Protein AF-A0A7Y4U2V7-F1 (afdb_monomer_lite)

Foldseek 3Di:
DDDDDPDDDDDDPPDDDDDDCVVVVPDDPDPVDDDDPVNVVVVVVVVVCVVQADDADPQLLVLCLQLLVVLVVVCVPQVVFWPFKKKFWPDRDDDDQVAATEIEIETEGAPVQCVDPVSVVVVVVSQVSSQVSQCVGRRYHYPYTYYDYPVPDDPVNVVRIGTDPSVVSNCVVPDPPDPPPDD

pLDDT: mean 76.96, std 18.17, range [33.41, 97.12]

Structure (mmCIF, N/CA/C/O back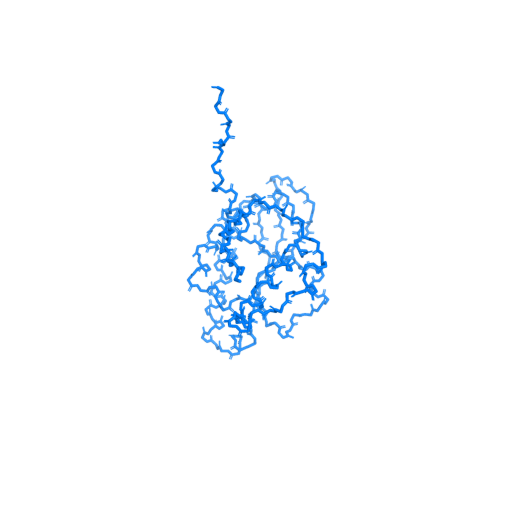bone):
data_AF-A0A7Y4U2V7-F1
#
_entry.id   AF-A0A7Y4U2V7-F1
#
loop_
_atom_site.group_PDB
_atom_site.id
_atom_site.type_symbol
_atom_site.label_atom_id
_atom_site.label_alt_id
_atom_site.label_comp_id
_atom_site.label_asym_id
_atom_site.label_entity_id
_atom_site.label_seq_id
_atom_site.pdbx_PDB_ins_code
_atom_site.Cartn_x
_atom_site.Cartn_y
_atom_site.Cartn_z
_atom_site.occupancy
_atom_site.B_iso_or_equiv
_atom_site.auth_seq_id
_atom_site.auth_comp_id
_atom_site.auth_asym_id
_atom_site.auth_atom_id
_atom_site.pdbx_PDB_model_num
ATOM 1 N N . SER A 1 1 ? 6.273 31.149 -53.923 1.00 35.03 1 SER A N 1
ATOM 2 C CA . SER A 1 1 ? 6.818 31.056 -52.561 1.00 35.03 1 SER A CA 1
ATOM 3 C C . SER A 1 1 ? 5.705 31.328 -51.582 1.00 35.03 1 SER A C 1
ATOM 5 O O . SER A 1 1 ? 5.090 32.378 -51.694 1.00 35.03 1 SER A O 1
ATOM 7 N N . VAL A 1 2 ? 5.389 30.370 -50.714 1.00 37.38 2 VAL A N 1
ATOM 8 C CA . VAL A 1 2 ? 4.455 30.558 -49.597 1.00 37.38 2 VAL A CA 1
ATOM 9 C C . VAL A 1 2 ? 5.296 30.351 -48.345 1.00 37.38 2 VAL A C 1
ATOM 11 O O . VAL A 1 2 ? 5.868 29.277 -48.168 1.00 37.38 2 VAL A O 1
ATOM 14 N N . GLU A 1 3 ? 5.481 31.420 -47.578 1.00 39.25 3 GLU A N 1
ATOM 15 C CA . GLU A 1 3 ? 6.263 31.436 -46.344 1.00 39.25 3 GLU A CA 1
ATOM 16 C C . GLU A 1 3 ? 5.576 30.552 -45.296 1.00 39.25 3 GLU A C 1
ATOM 18 O O . GLU A 1 3 ? 4.420 30.769 -44.937 1.00 39.25 3 GLU A O 1
ATOM 23 N N . GLY A 1 4 ? 6.277 29.511 -44.842 1.00 41.22 4 GLY A N 1
ATOM 24 C CA . GLY A 1 4 ? 5.865 28.721 -43.689 1.00 41.22 4 GLY A CA 1
ATOM 25 C C . GLY A 1 4 ? 6.209 29.497 -42.428 1.00 41.22 4 GLY A C 1
ATOM 26 O O . GLY A 1 4 ? 7.376 29.571 -42.054 1.00 41.22 4 GLY A O 1
ATOM 27 N N . HIS A 1 5 ? 5.213 30.115 -41.802 1.00 40.84 5 HIS A N 1
ATOM 28 C CA . HIS A 1 5 ? 5.390 30.709 -40.484 1.00 40.84 5 HIS A CA 1
ATOM 29 C C . HIS A 1 5 ? 5.367 29.596 -39.432 1.00 40.84 5 HIS A C 1
ATOM 31 O O . HIS A 1 5 ? 4.348 28.925 -39.260 1.00 40.84 5 HIS A O 1
ATOM 37 N N . ASP A 1 6 ? 6.483 29.413 -38.727 1.00 48.31 6 ASP A N 1
ATOM 38 C CA . ASP A 1 6 ? 6.543 28.581 -37.527 1.00 48.31 6 ASP A CA 1
ATOM 39 C C . ASP A 1 6 ? 5.663 29.217 -36.441 1.00 48.31 6 ASP A C 1
ATOM 41 O O . ASP A 1 6 ? 5.991 30.253 -35.859 1.00 48.31 6 ASP A O 1
ATOM 45 N N . LEU A 1 7 ? 4.503 28.611 -36.191 1.00 52.81 7 LEU A N 1
ATOM 46 C CA . LEU A 1 7 ? 3.635 28.972 -35.076 1.00 52.81 7 LEU A CA 1
ATOM 47 C C . LEU A 1 7 ? 4.174 28.308 -33.806 1.00 52.81 7 LEU A C 1
ATOM 49 O O . LEU A 1 7 ? 4.163 27.085 -33.672 1.00 52.81 7 LEU A O 1
ATOM 53 N N . LEU A 1 8 ? 4.648 29.127 -32.868 1.00 43.06 8 LEU A N 1
ATOM 54 C CA . LEU A 1 8 ? 4.958 28.693 -31.510 1.00 43.06 8 LEU A CA 1
ATOM 55 C C . LEU A 1 8 ? 3.641 28.410 -30.783 1.00 43.06 8 LEU A C 1
ATOM 57 O O . LEU A 1 8 ? 2.862 29.323 -30.519 1.00 43.06 8 LEU A O 1
ATOM 61 N N . TYR A 1 9 ? 3.397 27.145 -30.458 1.00 51.00 9 TYR A N 1
ATOM 62 C CA . TYR A 1 9 ? 2.269 26.750 -29.621 1.00 51.00 9 TYR A CA 1
ATOM 63 C C . TYR A 1 9 ? 2.738 26.648 -28.170 1.00 51.00 9 TYR A C 1
ATOM 65 O O . TYR A 1 9 ? 3.648 25.880 -27.859 1.00 51.00 9 TYR A O 1
ATOM 73 N N . SER A 1 10 ? 2.105 27.400 -27.272 1.00 46.25 10 SER A N 1
ATOM 74 C CA . SER A 1 10 ? 2.149 27.126 -25.838 1.00 46.25 10 SER A CA 1
ATOM 75 C C . SER A 1 10 ? 0.919 26.297 -25.476 1.00 46.25 10 SER A C 1
ATOM 77 O O . SER A 1 10 ? -0.203 26.636 -25.841 1.00 46.25 10 SER A O 1
ATOM 79 N N . VAL A 1 11 ? 1.124 25.177 -24.785 1.00 55.88 11 VAL A N 1
ATOM 80 C CA . VAL A 1 11 ? 0.026 24.365 -24.252 1.00 55.88 11 VAL A CA 1
ATOM 81 C C . VAL A 1 11 ? 0.093 24.452 -22.737 1.00 55.88 11 VAL A C 1
ATOM 83 O O . VAL A 1 11 ? 1.075 24.026 -22.129 1.00 55.88 11 VAL A O 1
ATOM 86 N N . SER A 1 12 ? -0.940 25.031 -22.129 1.00 51.06 12 SER A N 1
ATOM 87 C CA . SER A 1 12 ? -1.100 25.049 -20.678 1.00 51.06 12 SER A CA 1
ATOM 88 C C . SER A 1 12 ? -1.658 23.709 -20.200 1.00 51.06 12 SER A C 1
ATOM 90 O O . SER A 1 12 ? -2.633 23.201 -20.746 1.00 51.06 12 SER A O 1
ATOM 92 N N . ILE A 1 13 ? -1.081 23.154 -19.132 1.00 52.16 13 ILE A N 1
ATOM 93 C CA . ILE A 1 13 ? -1.558 21.931 -18.457 1.00 52.16 13 ILE A CA 1
ATOM 94 C C . ILE A 1 13 ? -3.022 22.043 -17.979 1.00 52.16 13 ILE A C 1
ATOM 96 O O . ILE A 1 13 ? -3.695 21.031 -17.779 1.00 52.16 13 ILE A O 1
ATOM 100 N N . ILE A 1 14 ? -3.529 23.264 -17.811 1.00 55.84 14 ILE A N 1
ATOM 101 C CA . ILE A 1 14 ? -4.874 23.545 -17.293 1.00 55.84 14 ILE A CA 1
ATOM 102 C C . ILE A 1 14 ? -5.902 23.686 -18.432 1.00 55.84 14 ILE A C 1
ATOM 104 O O . ILE A 1 14 ? -7.110 23.620 -18.201 1.00 55.84 14 ILE A O 1
ATOM 108 N N . GLU A 1 15 ? -5.448 23.841 -19.677 1.00 58.41 15 GLU A N 1
ATOM 109 C CA . GLU A 1 15 ? -6.319 24.088 -20.822 1.00 58.41 15 GLU A CA 1
ATOM 110 C C . GLU A 1 15 ? -6.709 22.789 -21.530 1.00 58.41 15 GLU A C 1
ATOM 112 O O . GLU A 1 15 ? -5.881 21.948 -21.881 1.00 58.41 15 GLU A O 1
ATOM 117 N N . LYS A 1 16 ? -8.012 22.625 -21.775 1.00 60.44 16 LYS A N 1
ATOM 118 C CA . LYS A 1 16 ? -8.544 21.548 -22.614 1.00 60.44 16 LYS A CA 1
ATOM 119 C C . LYS A 1 16 ? -8.939 22.128 -23.961 1.00 60.44 16 LYS A C 1
ATOM 121 O O . LYS A 1 16 ? -9.958 22.807 -24.063 1.00 60.44 16 LYS A O 1
ATOM 126 N N . VAL A 1 17 ? -8.175 21.812 -25.000 1.00 69.62 17 VAL A N 1
ATOM 127 C CA . VAL A 1 17 ? -8.505 22.198 -26.377 1.00 69.62 17 VAL A CA 1
ATOM 128 C C . VAL A 1 17 ? -9.209 21.037 -27.071 1.00 69.62 17 VAL A C 1
ATOM 130 O O . VAL A 1 17 ? -8.784 19.885 -26.979 1.00 69.62 17 VAL A O 1
ATOM 133 N N . ARG A 1 18 ? -10.311 21.328 -27.766 1.00 65.50 18 ARG A N 1
ATOM 134 C CA . ARG A 1 18 ? -10.965 20.364 -28.656 1.00 65.50 18 ARG A CA 1
ATOM 135 C C . ARG A 1 18 ? -10.384 20.531 -30.051 1.00 65.50 18 ARG A C 1
ATOM 137 O O . ARG A 1 18 ? -10.503 21.598 -30.639 1.00 65.50 18 ARG A O 1
ATOM 144 N N . LEU A 1 19 ? -9.777 19.471 -30.565 1.00 72.75 19 LEU A N 1
ATOM 145 C CA . LEU A 1 19 ? -9.271 19.417 -31.931 1.00 72.75 19 LEU A CA 1
ATOM 146 C C . LEU A 1 19 ? -10.224 18.575 -32.775 1.00 72.75 19 LEU A C 1
ATOM 148 O O . LEU A 1 19 ? -10.671 17.512 -32.338 1.00 72.75 19 LEU A O 1
ATOM 152 N N . ASP A 1 20 ? -10.540 19.046 -33.980 1.00 76.75 20 ASP A N 1
ATO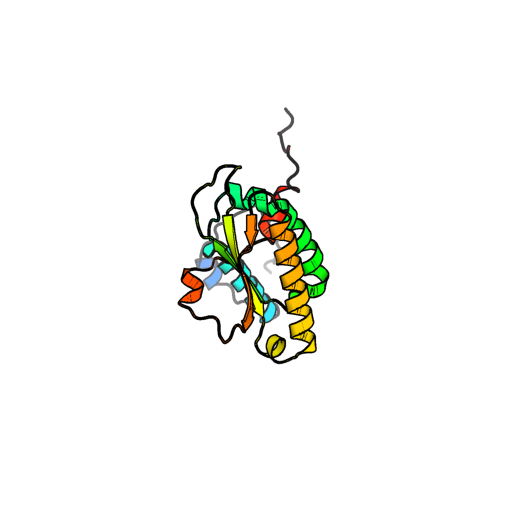M 153 C CA . ASP A 1 20 ? -11.281 18.233 -34.939 1.00 76.75 20 ASP A CA 1
ATOM 154 C C . ASP A 1 20 ? -10.415 17.036 -35.352 1.00 76.75 20 ASP A C 1
ATOM 156 O O . ASP A 1 20 ? -9.278 17.193 -35.804 1.00 76.75 20 ASP A O 1
ATOM 160 N N . ARG A 1 21 ? -10.964 15.824 -35.221 1.00 71.75 21 ARG A N 1
ATOM 161 C CA . ARG A 1 21 ? -10.288 14.580 -35.608 1.00 71.75 21 ARG A CA 1
ATOM 162 C C . ARG A 1 21 ? -9.848 14.571 -37.075 1.00 71.75 21 ARG A C 1
ATOM 164 O O . ARG A 1 21 ? -8.931 13.831 -37.412 1.00 71.75 21 ARG A O 1
ATOM 171 N N . GLN A 1 22 ? -10.483 15.368 -37.941 1.00 79.62 22 GLN A N 1
ATOM 172 C CA . GLN A 1 22 ? -10.098 15.496 -39.349 1.00 79.62 22 GLN A CA 1
ATOM 173 C C . GLN A 1 22 ? -8.672 16.047 -39.518 1.00 79.62 22 GLN A C 1
ATOM 175 O O . GLN A 1 22 ? -8.002 15.694 -40.484 1.00 79.62 22 GLN A O 1
ATOM 180 N N . ILE A 1 23 ? -8.169 16.835 -38.560 1.00 73.94 23 ILE A N 1
ATOM 181 C CA . ILE A 1 23 ? -6.796 17.369 -38.573 1.00 73.94 23 ILE A CA 1
ATOM 182 C C . ILE A 1 23 ? -5.768 16.228 -38.496 1.00 73.94 23 ILE A C 1
ATOM 184 O O . ILE A 1 23 ? -4.738 16.262 -39.165 1.00 73.94 23 ILE A O 1
ATOM 188 N N . LEU A 1 24 ? -6.078 15.166 -37.745 1.00 70.62 24 LEU A N 1
ATOM 189 C CA . LEU A 1 24 ? -5.212 13.990 -37.611 1.00 70.62 24 LEU A CA 1
ATOM 190 C C . LEU A 1 24 ? -5.157 13.141 -38.887 1.00 70.62 24 LEU A C 1
ATOM 192 O O . LEU A 1 24 ? -4.218 12.374 -39.058 1.00 70.62 24 LEU A O 1
ATOM 196 N N . LEU A 1 25 ? -6.135 13.276 -39.789 1.00 75.56 25 LEU A N 1
ATOM 197 C CA . LEU A 1 25 ? -6.127 12.564 -41.071 1.00 75.56 25 LEU A CA 1
ATOM 198 C C . LEU A 1 25 ? -5.115 13.160 -42.059 1.00 75.56 25 LEU A C 1
ATOM 200 O O . LEU A 1 25 ? -4.720 12.483 -43.004 1.00 75.56 25 LEU A O 1
ATOM 204 N N . GLN A 1 26 ? -4.716 14.418 -41.852 1.00 69.06 26 GLN A N 1
ATOM 205 C CA . GLN A 1 26 ? -3.765 15.133 -42.709 1.00 69.06 26 GLN A CA 1
ATOM 206 C C . GLN A 1 26 ? -2.337 15.140 -42.143 1.00 69.06 26 GLN A C 1
ATOM 208 O O . GLN A 1 26 ? -1.387 15.405 -42.877 1.00 69.06 26 GLN A O 1
ATOM 213 N N . GLY A 1 27 ? -2.172 14.844 -40.851 1.00 64.19 27 GLY A N 1
ATOM 214 C CA . GLY A 1 27 ? -0.871 14.753 -40.197 1.00 64.19 27 GLY A CA 1
ATOM 215 C C . GLY A 1 27 ? -0.277 13.350 -40.300 1.00 64.19 27 GLY A C 1
ATOM 216 O O . GLY A 1 27 ? -0.902 12.372 -39.901 1.00 64.19 27 GLY A O 1
ATOM 217 N N . LEU A 1 28 ? 0.960 13.243 -40.783 1.00 59.31 28 LEU A N 1
ATOM 218 C CA . LEU A 1 28 ? 1.774 12.050 -40.552 1.00 59.31 28 LEU A CA 1
ATOM 219 C C . LEU A 1 28 ? 2.508 12.229 -39.216 1.00 59.31 28 LEU A C 1
ATOM 221 O O . LEU A 1 28 ? 3.049 13.312 -38.985 1.00 59.31 28 LEU A O 1
ATOM 225 N N . PRO A 1 29 ? 2.556 11.210 -38.340 1.00 67.94 29 PRO A N 1
ATOM 226 C CA . PRO A 1 29 ? 3.377 11.286 -37.138 1.00 67.94 29 PRO A CA 1
ATOM 227 C C . PRO A 1 29 ? 4.826 11.580 -37.541 1.00 67.94 29 PRO A C 1
ATOM 229 O O . PRO A 1 29 ? 5.367 10.925 -38.439 1.00 67.94 29 PRO A O 1
ATOM 232 N N . ASP A 1 30 ? 5.440 12.586 -36.911 1.00 69.94 30 ASP A N 1
ATOM 233 C CA . ASP A 1 30 ? 6.833 12.929 -37.187 1.00 69.94 30 ASP A CA 1
ATOM 234 C C . ASP A 1 30 ? 7.707 11.730 -36.816 1.00 69.94 30 ASP A C 1
ATOM 236 O O . ASP A 1 30 ? 7.848 11.371 -35.650 1.00 69.94 30 ASP A O 1
ATOM 240 N N . ARG A 1 31 ? 8.304 11.105 -37.832 1.00 65.81 31 ARG A N 1
ATOM 241 C CA . ARG A 1 31 ? 9.146 9.912 -37.686 1.00 65.81 31 ARG A CA 1
ATOM 242 C C . ARG A 1 31 ? 10.441 10.172 -36.920 1.00 65.81 31 ARG A C 1
ATOM 244 O O . ARG A 1 31 ? 11.185 9.231 -36.700 1.00 65.81 31 ARG A O 1
ATOM 251 N N . ARG A 1 32 ? 10.742 11.421 -36.563 1.00 71.75 32 ARG A N 1
ATOM 252 C CA . ARG A 1 32 ? 11.880 11.792 -35.711 1.00 71.75 32 ARG A CA 1
ATOM 253 C C . ARG A 1 32 ? 11.499 11.832 -34.234 1.00 71.75 32 ARG A C 1
ATOM 255 O O . ARG A 1 32 ? 12.383 11.832 -33.384 1.00 71.75 32 ARG A O 1
ATOM 262 N N . ILE A 1 33 ? 10.202 11.878 -33.931 1.00 68.56 33 ILE A N 1
ATOM 263 C CA . ILE A 1 33 ? 9.676 11.898 -32.570 1.00 68.56 33 ILE A CA 1
ATOM 264 C C . ILE A 1 33 ? 9.287 10.468 -32.209 1.00 68.56 33 ILE A C 1
ATOM 266 O O . ILE A 1 33 ? 8.240 9.958 -32.605 1.00 68.56 33 ILE A O 1
ATOM 270 N N . HIS A 1 34 ? 10.158 9.816 -31.447 1.00 69.94 34 HIS A N 1
ATOM 271 C CA . HIS A 1 34 ? 9.899 8.506 -30.874 1.00 69.94 34 HIS A CA 1
ATOM 272 C C . HIS A 1 34 ? 9.677 8.651 -29.374 1.00 69.94 34 HIS A C 1
ATOM 274 O O . HIS A 1 34 ? 10.484 9.256 -28.674 1.00 69.94 34 HIS A O 1
ATOM 280 N N . ILE A 1 35 ? 8.578 8.081 -28.888 1.00 74.50 35 ILE A N 1
ATOM 281 C CA . ILE A 1 35 ? 8.363 7.888 -27.458 1.00 74.50 35 ILE A CA 1
ATOM 282 C C . ILE A 1 35 ? 8.868 6.483 -27.144 1.00 74.50 35 ILE A C 1
ATOM 284 O O . ILE A 1 35 ? 8.451 5.520 -27.790 1.00 74.50 35 ILE A O 1
ATOM 288 N N . GLU A 1 36 ? 9.785 6.361 -26.188 1.00 81.88 36 GLU A N 1
ATOM 289 C CA . GLU A 1 36 ? 10.295 5.055 -25.773 1.00 81.88 36 GLU A CA 1
ATOM 290 C C . GLU A 1 36 ? 9.162 4.170 -25.241 1.00 81.88 36 GLU A C 1
ATOM 292 O O . GLU A 1 36 ? 8.239 4.656 -24.583 1.00 81.88 36 GLU A O 1
ATOM 297 N N . ALA A 1 37 ? 9.244 2.858 -25.478 1.00 72.25 37 ALA A N 1
ATOM 298 C CA . ALA A 1 37 ? 8.224 1.903 -25.036 1.00 72.25 37 ALA A CA 1
ATOM 299 C C . ALA A 1 37 ? 7.973 1.973 -23.518 1.00 72.25 37 ALA A C 1
ATOM 301 O O . ALA A 1 37 ? 6.832 1.929 -23.072 1.00 72.25 37 ALA A O 1
ATOM 302 N N . THR A 1 38 ? 9.026 2.195 -22.730 1.00 59.84 38 THR A N 1
ATOM 303 C CA . THR A 1 38 ? 8.963 2.416 -21.276 1.00 59.84 38 THR A CA 1
ATOM 304 C C . THR A 1 38 ? 8.150 3.657 -20.903 1.00 59.84 38 THR A C 1
ATOM 306 O O . THR A 1 38 ? 7.380 3.633 -19.943 1.00 59.84 38 THR A O 1
ATOM 309 N N . THR A 1 39 ? 8.281 4.738 -21.676 1.00 66.25 39 THR A N 1
ATOM 310 C CA . THR A 1 39 ? 7.519 5.978 -21.485 1.00 66.25 39 THR A CA 1
ATOM 311 C C . THR A 1 39 ? 6.068 5.801 -21.922 1.00 66.25 39 THR A C 1
ATOM 313 O O . THR A 1 39 ? 5.169 6.287 -21.238 1.00 66.25 39 THR A O 1
ATOM 316 N N . ILE A 1 40 ? 5.808 5.063 -23.007 1.00 77.25 40 ILE A N 1
ATOM 317 C CA . ILE A 1 40 ? 4.443 4.690 -23.408 1.00 77.25 40 ILE A CA 1
ATOM 318 C C . ILE A 1 40 ? 3.769 3.880 -22.294 1.00 77.25 40 ILE A C 1
ATOM 320 O O . ILE A 1 40 ? 2.657 4.217 -21.892 1.00 77.25 40 ILE A O 1
ATOM 324 N N . ASP A 1 41 ? 4.453 2.883 -21.733 1.00 67.38 41 ASP A N 1
ATOM 325 C CA . ASP A 1 41 ? 3.948 2.080 -20.615 1.00 67.38 41 ASP A CA 1
ATOM 326 C C . ASP A 1 41 ? 3.719 2.907 -19.350 1.00 67.38 41 ASP A C 1
ATOM 328 O O . ASP A 1 41 ? 2.760 2.677 -18.611 1.00 67.38 41 ASP A O 1
ATOM 332 N N . LEU A 1 42 ? 4.590 3.877 -19.069 1.00 68.38 42 LEU A N 1
ATOM 333 C CA . LEU A 1 42 ? 4.400 4.813 -17.964 1.00 68.38 42 LEU A CA 1
ATOM 334 C C . LEU A 1 42 ? 3.145 5.672 -18.182 1.00 68.38 42 LEU A C 1
ATOM 336 O O . LEU A 1 42 ? 2.323 5.792 -17.274 1.00 68.38 42 LEU A O 1
ATOM 340 N N . LEU A 1 43 ? 2.967 6.229 -19.383 1.00 69.94 43 LEU A N 1
ATOM 341 C CA . LEU A 1 43 ? 1.806 7.046 -19.747 1.00 69.94 43 LEU A CA 1
ATOM 342 C C . LEU A 1 43 ? 0.507 6.233 -19.726 1.00 69.94 43 LEU A C 1
ATOM 344 O O . LEU A 1 43 ? -0.503 6.710 -19.210 1.00 69.94 43 LEU A O 1
ATOM 348 N N . ALA A 1 44 ? 0.534 4.997 -20.226 1.00 70.75 44 ALA A N 1
ATOM 349 C CA . ALA A 1 44 ? -0.599 4.079 -20.197 1.00 70.75 44 ALA A CA 1
ATOM 350 C C . ALA A 1 44 ? -0.982 3.717 -18.755 1.00 70.75 44 ALA A C 1
ATOM 352 O O . ALA A 1 44 ? -2.154 3.822 -18.389 1.00 70.75 44 ALA A O 1
ATOM 353 N N . ARG A 1 45 ? 0.001 3.390 -17.903 1.00 61.81 45 ARG A N 1
ATOM 354 C CA . ARG A 1 45 ? -0.219 3.159 -16.465 1.00 61.81 45 ARG A CA 1
ATOM 355 C C . ARG A 1 45 ? -0.778 4.399 -15.772 1.00 61.81 45 ARG A C 1
ATOM 357 O O . ARG A 1 45 ? -1.723 4.288 -14.995 1.00 61.81 45 ARG A O 1
ATOM 364 N N . TRP A 1 46 ? -0.258 5.585 -16.083 1.00 66.12 46 TRP A N 1
ATOM 365 C CA . TRP A 1 46 ? -0.748 6.848 -15.529 1.00 66.12 46 TRP A CA 1
ATOM 366 C C . TRP A 1 46 ? -2.183 7.174 -15.971 1.00 66.12 46 TRP A C 1
ATOM 368 O O . TRP A 1 46 ? -2.996 7.628 -15.162 1.00 66.12 46 TRP A O 1
ATOM 378 N N . ALA A 1 47 ? -2.528 6.905 -17.233 1.00 64.81 47 ALA A N 1
ATOM 379 C CA . ALA A 1 47 ? -3.885 7.061 -17.747 1.00 64.81 47 ALA A CA 1
ATOM 380 C C . ALA A 1 47 ? -4.850 6.053 -17.101 1.00 64.81 47 ALA A C 1
ATOM 382 O O . ALA A 1 47 ? -5.928 6.443 -16.653 1.00 64.81 47 ALA A O 1
ATOM 383 N N . ALA A 1 48 ? -4.445 4.786 -16.976 1.00 63.00 48 ALA A N 1
ATOM 384 C CA . ALA A 1 48 ? -5.224 3.737 -16.320 1.00 63.00 48 ALA A CA 1
ATOM 385 C C . ALA A 1 48 ? -5.471 4.038 -14.831 1.00 63.00 48 ALA A C 1
ATOM 387 O O . ALA A 1 48 ? -6.584 3.837 -14.344 1.00 63.00 48 ALA 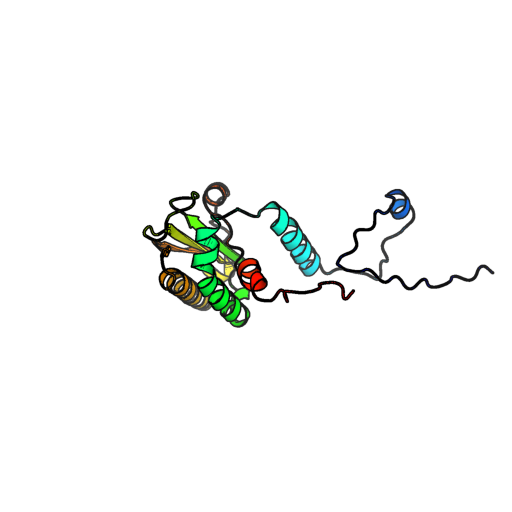A O 1
ATOM 388 N N . LYS A 1 49 ? -4.486 4.628 -14.135 1.00 58.62 49 LYS A N 1
ATOM 389 C CA . LYS A 1 49 ? -4.571 5.032 -12.718 1.00 58.62 49 LYS A CA 1
ATOM 390 C C . LYS A 1 49 ? -5.760 5.960 -12.422 1.00 58.62 49 LYS A C 1
ATOM 392 O O . LYS A 1 49 ? -6.271 5.952 -11.306 1.00 58.62 49 LYS A O 1
ATOM 397 N N . ARG A 1 50 ? -6.249 6.732 -13.408 1.00 57.16 50 ARG A N 1
ATOM 398 C CA . ARG A 1 50 ? -7.468 7.559 -13.265 1.00 57.16 50 ARG A CA 1
ATOM 399 C C . ARG A 1 50 ? -8.763 6.752 -13.229 1.00 57.16 50 ARG A C 1
ATOM 401 O O . ARG A 1 50 ? -9.715 7.198 -12.600 1.00 57.16 50 ARG A O 1
ATOM 408 N N . TYR A 1 51 ? -8.802 5.602 -13.895 1.00 49.28 51 TYR A N 1
ATOM 409 C CA . TYR A 1 51 ? -10.006 4.778 -14.031 1.00 49.28 51 TYR A CA 1
ATOM 410 C C . TYR A 1 51 ? -10.093 3.670 -12.984 1.00 49.28 51 TYR A C 1
ATOM 412 O O . TYR A 1 51 ? -11.174 3.150 -12.737 1.00 49.28 51 TYR A O 1
ATOM 420 N N . THR A 1 52 ? -8.975 3.328 -12.342 1.00 53.62 52 THR A N 1
ATOM 421 C CA . THR A 1 52 ? -8.927 2.280 -11.320 1.00 53.62 52 THR A CA 1
ATOM 422 C C . THR A 1 52 ? -9.048 2.806 -9.900 1.00 53.62 52 THR A C 1
ATOM 424 O O . THR A 1 52 ? -8.916 1.988 -9.002 1.00 53.62 52 THR A O 1
ATOM 427 N N . ARG A 1 53 ? -9.245 4.119 -9.672 1.00 56.84 53 ARG A N 1
ATOM 428 C CA . ARG A 1 53 ? -9.261 4.734 -8.330 1.00 56.84 53 ARG A CA 1
ATOM 429 C C . ARG A 1 53 ? -10.293 4.060 -7.429 1.00 56.84 53 ARG A C 1
ATOM 431 O O . ARG A 1 53 ? -11.484 4.356 -7.543 1.00 56.84 53 ARG A O 1
ATOM 438 N N . PRO A 1 54 ? -9.864 3.200 -6.500 1.00 59.47 54 PRO A N 1
ATOM 439 C CA . PRO A 1 54 ? -10.772 2.659 -5.523 1.00 59.47 54 PRO A CA 1
ATOM 440 C C . PRO A 1 54 ? -10.944 3.738 -4.455 1.00 59.47 54 PRO A C 1
ATOM 442 O O . PRO A 1 54 ? -9.962 4.169 -3.855 1.00 59.47 54 PRO A O 1
ATOM 445 N N . ALA A 1 55 ? -12.168 4.204 -4.225 1.00 70.31 55 ALA A N 1
ATOM 446 C CA . ALA A 1 55 ? -12.428 5.122 -3.120 1.00 70.31 55 ALA A CA 1
ATOM 447 C C . ALA A 1 55 ? -12.293 4.349 -1.800 1.00 70.31 55 ALA A C 1
ATOM 449 O O . ALA A 1 55 ? -13.099 3.459 -1.525 1.00 70.31 55 ALA A O 1
ATOM 450 N N . PHE A 1 56 ? -11.229 4.604 -1.043 1.00 88.69 56 PHE A N 1
ATOM 451 C CA . PHE A 1 56 ? -11.229 4.310 0.389 1.00 88.69 56 PHE A CA 1
ATOM 452 C C . PHE A 1 56 ? -12.114 5.342 1.105 1.00 88.69 56 PHE A C 1
ATOM 454 O O . PHE A 1 56 ? -12.271 6.434 0.549 1.00 88.69 56 PHE A O 1
ATOM 461 N N 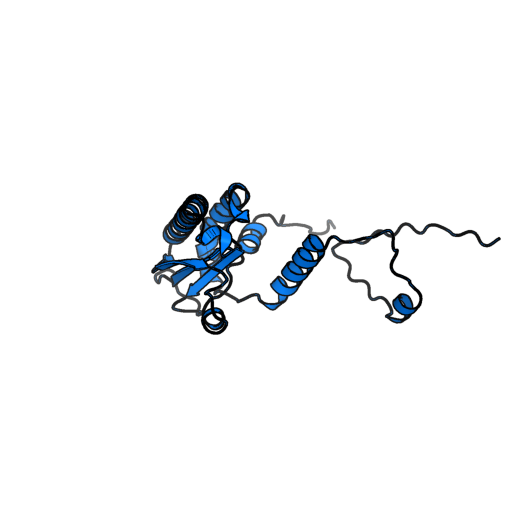. PRO A 1 57 ? -12.651 5.023 2.296 1.00 91.06 57 PRO A N 1
ATOM 462 C CA . PRO A 1 57 ? -13.338 6.003 3.135 1.00 91.06 57 PRO A CA 1
ATOM 463 C C . PRO A 1 57 ? -12.486 7.260 3.330 1.00 91.06 57 PRO A C 1
ATOM 465 O O . PRO A 1 57 ? -11.252 7.180 3.404 1.00 91.06 57 PRO A O 1
ATOM 468 N N . ASP A 1 58 ? -13.123 8.422 3.396 1.00 89.12 58 ASP A N 1
ATOM 469 C CA . ASP A 1 58 ? -12.429 9.695 3.575 1.00 89.12 58 ASP A CA 1
ATOM 470 C C . ASP A 1 58 ? -11.720 9.730 4.931 1.00 89.12 58 ASP A C 1
ATOM 472 O O . ASP A 1 58 ? -10.545 10.098 4.999 1.00 89.12 58 ASP A O 1
ATOM 476 N N . GLU A 1 59 ? -12.369 9.234 5.984 1.00 92.38 59 GLU A N 1
ATOM 477 C CA . GLU A 1 59 ? -11.774 9.135 7.315 1.00 92.38 59 GLU A CA 1
ATOM 478 C C . GLU A 1 59 ? -10.554 8.202 7.324 1.00 92.38 59 GLU A C 1
ATOM 480 O O . GLU A 1 59 ? -9.526 8.515 7.927 1.00 92.38 59 GLU A O 1
ATOM 485 N N . PHE A 1 60 ? -10.615 7.078 6.599 1.00 93.75 60 PHE A N 1
ATOM 486 C CA . PHE A 1 60 ? -9.457 6.194 6.429 1.00 93.75 60 PHE A CA 1
ATOM 487 C C . PHE A 1 60 ? -8.286 6.936 5.771 1.00 93.75 60 PHE A C 1
ATOM 489 O O . PHE A 1 60 ? -7.148 6.871 6.243 1.00 93.75 60 PHE A O 1
ATOM 496 N N . ASN A 1 61 ? -8.559 7.667 4.685 1.00 91.12 61 ASN A N 1
ATOM 497 C CA . ASN A 1 61 ? -7.535 8.425 3.969 1.00 91.12 61 ASN A CA 1
ATOM 498 C C . ASN A 1 61 ? -6.879 9.485 4.864 1.00 91.12 61 ASN A C 1
ATOM 500 O O . ASN A 1 61 ? -5.655 9.632 4.826 1.00 91.12 61 ASN A O 1
ATOM 504 N N . GLU A 1 62 ? -7.665 10.198 5.673 1.00 90.62 62 GLU A N 1
ATOM 505 C CA . GLU A 1 62 ? -7.143 11.213 6.591 1.00 90.62 62 GLU A CA 1
ATOM 506 C C . GLU A 1 62 ? -6.294 10.595 7.708 1.00 90.62 62 GLU A C 1
ATOM 508 O O . GLU A 1 62 ? -5.178 11.063 7.955 1.00 90.62 62 GLU A O 1
ATOM 513 N N . ARG A 1 63 ? -6.730 9.477 8.303 1.00 92.94 63 ARG A N 1
ATOM 514 C CA . ARG A 1 63 ? -5.931 8.738 9.298 1.00 92.94 63 ARG A CA 1
ATOM 515 C C . ARG A 1 63 ? -4.609 8.235 8.731 1.00 92.94 63 ARG A C 1
ATOM 517 O O . ARG A 1 63 ? -3.589 8.288 9.412 1.00 92.94 63 ARG A O 1
ATOM 524 N N . CYS A 1 64 ? -4.595 7.788 7.476 1.00 92.38 64 CYS A N 1
ATOM 525 C CA . CYS A 1 64 ? -3.392 7.282 6.814 1.00 92.38 64 CYS A CA 1
ATOM 526 C C . CYS A 1 64 ? -2.466 8.373 6.252 1.00 92.38 64 CYS A C 1
ATOM 528 O O . CYS A 1 64 ? -1.372 8.050 5.779 1.00 92.38 64 CYS A O 1
ATOM 530 N N . ARG A 1 65 ? -2.847 9.655 6.289 1.00 88.94 65 ARG A N 1
ATOM 531 C CA . ARG A 1 65 ? -2.049 10.759 5.730 1.00 88.94 65 ARG A CA 1
ATOM 532 C C . ARG A 1 65 ? -0.615 10.831 6.298 1.00 88.94 65 ARG A C 1
ATOM 534 O O . ARG A 1 65 ? 0.323 10.936 5.497 1.00 88.94 65 ARG A O 1
ATOM 541 N N . PRO A 1 66 ? -0.375 10.685 7.620 1.00 89.12 66 PRO A N 1
ATOM 542 C CA . PRO A 1 66 ? 0.983 10.663 8.172 1.00 89.12 66 PRO A CA 1
ATOM 543 C C . PRO A 1 66 ? 1.814 9.482 7.652 1.00 89.12 66 PRO A C 1
ATOM 545 O O . PRO A 1 66 ? 2.995 9.649 7.325 1.00 89.12 66 PRO A O 1
ATOM 548 N N . ALA A 1 67 ? 1.200 8.299 7.527 1.00 90.44 67 ALA A N 1
ATOM 549 C CA . ALA A 1 67 ? 1.844 7.125 6.946 1.00 90.44 67 ALA A CA 1
ATOM 550 C C . ALA A 1 67 ? 2.194 7.362 5.475 1.00 90.44 67 ALA A C 1
ATOM 552 O O . ALA A 1 67 ? 3.341 7.151 5.087 1.00 90.44 67 ALA A O 1
ATOM 553 N N . ALA A 1 68 ? 1.260 7.875 4.670 1.00 87.69 68 ALA A N 1
ATOM 554 C CA . ALA A 1 68 ? 1.470 8.132 3.247 1.00 87.69 68 ALA A CA 1
ATOM 555 C C . ALA A 1 68 ? 2.682 9.046 2.989 1.00 87.69 68 ALA A C 1
ATOM 557 O O . ALA A 1 68 ? 3.491 8.769 2.103 1.00 87.69 68 ALA A O 1
ATOM 558 N N . LYS A 1 69 ? 2.875 10.082 3.817 1.00 84.06 69 LYS A N 1
ATOM 559 C CA . LYS A 1 69 ? 4.039 10.984 3.748 1.00 84.06 69 LYS A CA 1
ATOM 560 C C . LYS A 1 69 ? 5.364 10.284 4.077 1.00 84.06 69 LYS A C 1
ATOM 562 O O . LYS A 1 69 ? 6.385 10.512 3.419 1.00 84.06 69 LYS A O 1
ATOM 567 N N . ARG A 1 70 ? 5.368 9.409 5.089 1.00 84.12 70 ARG A N 1
ATOM 568 C CA . ARG A 1 70 ? 6.545 8.592 5.442 1.00 84.12 70 ARG A CA 1
ATOM 569 C C . ARG A 1 70 ? 6.879 7.600 4.327 1.00 84.12 70 ARG A C 1
ATOM 571 O O . ARG A 1 70 ? 8.045 7.466 3.953 1.00 84.12 70 ARG A O 1
ATOM 578 N N . VAL A 1 71 ? 5.855 6.949 3.783 1.00 84.00 71 VAL A N 1
ATOM 579 C CA . VAL A 1 71 ? 5.963 5.954 2.712 1.00 84.00 71 VAL A CA 1
ATOM 580 C C . VAL A 1 71 ? 6.478 6.595 1.420 1.00 84.00 71 VAL A C 1
ATOM 582 O O . VAL A 1 71 ? 7.453 6.099 0.857 1.00 84.00 71 VAL A O 1
ATOM 585 N N . SER A 1 72 ? 5.935 7.744 1.001 1.00 80.38 72 SER A N 1
ATOM 586 C CA . SER A 1 72 ? 6.383 8.449 -0.211 1.00 80.38 72 SER A CA 1
ATOM 587 C C . SER A 1 72 ? 7.851 8.889 -0.131 1.00 80.38 72 SER A C 1
ATOM 589 O O . SER A 1 72 ? 8.600 8.762 -1.101 1.00 80.38 72 SER A O 1
ATOM 591 N N . THR A 1 73 ? 8.303 9.337 1.044 1.00 78.06 73 THR A N 1
ATOM 592 C CA . THR A 1 73 ? 9.704 9.723 1.274 1.00 78.06 73 THR A CA 1
ATOM 593 C C . THR A 1 73 ? 10.648 8.526 1.144 1.00 78.06 73 THR A C 1
ATOM 595 O O . THR A 1 73 ? 11.697 8.636 0.509 1.00 78.06 73 THR A O 1
ATOM 598 N N . ARG A 1 74 ? 10.280 7.364 1.699 1.00 73.44 74 ARG A N 1
ATOM 599 C CA . ARG A 1 74 ? 11.108 6.147 1.628 1.00 73.44 74 ARG A CA 1
ATOM 600 C C . ARG A 1 74 ? 11.090 5.492 0.245 1.00 73.44 74 ARG A C 1
ATOM 602 O O . ARG A 1 74 ? 12.118 4.972 -0.191 1.00 73.44 74 ARG A O 1
ATOM 609 N N . LEU A 1 75 ? 9.971 5.567 -0.478 1.00 70.62 75 LEU A N 1
ATOM 610 C CA . LEU A 1 75 ? 9.850 5.014 -1.832 1.00 70.62 75 LEU A CA 1
ATOM 611 C C . LEU A 1 75 ? 10.771 5.684 -2.841 1.00 70.62 75 LEU A C 1
ATOM 613 O O . LEU A 1 75 ? 11.260 5.013 -3.743 1.00 70.62 75 LEU A O 1
ATOM 617 N N . LYS A 1 76 ? 11.112 6.961 -2.658 1.00 68.44 76 LYS A N 1
ATOM 618 C CA . LYS A 1 76 ? 12.113 7.621 -3.509 1.00 68.44 76 LYS A CA 1
ATOM 619 C C . LYS A 1 76 ? 13.482 6.927 -3.476 1.00 68.44 76 LYS A C 1
ATOM 621 O O . LYS A 1 76 ? 14.216 7.014 -4.452 1.00 68.44 76 LYS A O 1
ATOM 626 N N . ALA A 1 77 ? 13.820 6.225 -2.391 1.00 66.00 77 ALA A N 1
ATOM 627 C CA . ALA A 1 77 ? 15.103 5.536 -2.247 1.00 66.00 77 ALA A CA 1
ATOM 628 C C . ALA A 1 77 ? 15.080 4.070 -2.720 1.00 66.00 77 ALA A C 1
ATOM 630 O O . ALA A 1 77 ? 16.103 3.564 -3.172 1.00 66.00 77 ALA A O 1
ATOM 631 N N . LYS A 1 78 ? 13.942 3.370 -2.588 1.00 65.62 78 LYS A N 1
ATOM 632 C CA . LYS A 1 78 ? 13.853 1.903 -2.777 1.00 65.62 78 LYS A CA 1
ATOM 633 C C . LYS A 1 78 ? 12.627 1.419 -3.564 1.00 65.62 78 LYS A C 1
ATOM 635 O O . LYS A 1 78 ? 12.434 0.221 -3.728 1.00 65.62 78 LYS A O 1
ATOM 640 N N . GLY A 1 79 ? 11.801 2.330 -4.069 1.00 64.62 79 GLY A N 1
ATOM 641 C CA . GLY A 1 79 ? 10.491 2.016 -4.644 1.00 64.62 79 GLY A CA 1
ATOM 642 C C . GLY A 1 79 ? 10.506 1.323 -6.001 1.00 64.62 79 GLY A C 1
ATOM 643 O O . GLY A 1 79 ? 9.450 0.914 -6.456 1.00 64.62 79 GLY A O 1
ATOM 644 N N . HIS A 1 80 ? 11.666 1.157 -6.643 1.00 74.44 80 HIS A N 1
ATOM 645 C CA . HIS A 1 80 ? 11.751 0.477 -7.939 1.00 74.44 80 HIS A CA 1
ATOM 646 C C . HIS A 1 80 ? 11.561 -1.045 -7.844 1.00 74.44 80 HIS A C 1
ATOM 648 O O . HIS A 1 80 ? 11.238 -1.666 -8.850 1.00 74.44 80 HIS A O 1
ATOM 654 N N . LEU A 1 81 ? 11.749 -1.639 -6.659 1.00 83.50 81 LEU A N 1
ATOM 655 C CA . LEU A 1 81 ? 11.585 -3.083 -6.445 1.00 83.50 81 LEU A CA 1
ATOM 656 C C . LEU A 1 81 ? 10.129 -3.491 -6.184 1.00 83.50 81 LEU A C 1
ATOM 658 O O . LEU A 1 81 ? 9.797 -4.666 -6.299 1.00 83.50 81 LEU A O 1
ATOM 662 N N . ILE A 1 82 ? 9.262 -2.533 -5.844 1.00 86.69 82 ILE A N 1
ATOM 663 C CA . ILE A 1 82 ? 7.837 -2.768 -5.604 1.00 86.69 82 ILE A CA 1
ATOM 664 C C . ILE A 1 82 ? 7.038 -2.247 -6.780 1.00 86.69 82 ILE A C 1
ATOM 666 O O . ILE A 1 82 ? 7.147 -1.087 -7.175 1.00 86.69 82 ILE A O 1
ATOM 670 N N . THR A 1 83 ? 6.169 -3.095 -7.300 1.00 86.38 83 THR A N 1
ATOM 671 C CA . THR A 1 83 ? 5.295 -2.758 -8.417 1.00 86.38 83 THR A CA 1
ATOM 672 C C . THR A 1 83 ? 3.935 -2.239 -7.948 1.00 86.38 83 THR A C 1
ATOM 674 O O . THR A 1 83 ? 3.253 -1.498 -8.670 1.00 86.38 83 THR A O 1
ATOM 677 N N . GLY A 1 84 ? 3.540 -2.522 -6.704 1.00 87.19 84 GLY A N 1
ATOM 678 C CA . GLY A 1 84 ? 2.292 -2.032 -6.129 1.00 87.19 84 GLY A CA 1
ATOM 679 C C . GLY A 1 84 ? 2.107 -2.306 -4.644 1.00 87.19 84 GLY A C 1
ATOM 680 O O . GLY A 1 84 ? 2.630 -3.274 -4.103 1.00 87.19 84 GLY A O 1
ATOM 681 N N . LEU A 1 85 ? 1.306 -1.449 -4.011 1.00 90.31 85 LEU A N 1
ATOM 682 C CA . LEU A 1 85 ? 0.763 -1.652 -2.672 1.00 90.31 85 LEU A CA 1
ATOM 683 C C . LEU A 1 85 ? -0.754 -1.755 -2.782 1.00 90.31 85 LEU A C 1
ATOM 685 O O . LEU A 1 85 ? -1.394 -0.908 -3.417 1.00 90.31 85 LEU A O 1
ATOM 689 N N . PHE A 1 86 ? -1.322 -2.774 -2.157 1.00 92.06 86 PHE A N 1
ATOM 690 C CA . PHE A 1 86 ? -2.748 -3.041 -2.144 1.00 92.06 86 PHE A CA 1
ATOM 691 C C . PHE A 1 86 ? -3.229 -3.206 -0.708 1.00 92.06 86 PHE A C 1
ATOM 693 O O . PHE A 1 86 ? -2.541 -3.796 0.121 1.00 92.06 86 PHE A O 1
ATOM 700 N N . LEU A 1 87 ? -4.411 -2.668 -0.426 1.00 93.88 87 LEU A N 1
ATOM 701 C CA . LEU A 1 87 ? -5.048 -2.737 0.878 1.00 93.88 87 LEU A CA 1
ATOM 702 C C . LEU A 1 87 ? -6.432 -3.353 0.741 1.00 93.88 87 LEU A C 1
ATOM 704 O O . LEU A 1 87 ? -7.209 -2.974 -0.141 1.00 93.88 87 LEU A O 1
ATOM 708 N N . GLN A 1 88 ? -6.758 -4.245 1.659 1.00 93.81 88 GLN A N 1
ATOM 709 C CA . GLN A 1 88 ? -8.120 -4.691 1.902 1.00 93.81 88 GLN A CA 1
ATOM 710 C C . GLN A 1 88 ? -8.532 -4.221 3.290 1.00 93.81 88 GLN A C 1
ATOM 712 O O . GLN A 1 88 ? -7.803 -4.436 4.257 1.00 93.81 88 GLN A O 1
ATOM 717 N N . LEU A 1 89 ? -9.686 -3.563 3.362 1.00 93.81 89 LEU A N 1
ATOM 718 C CA . LEU A 1 89 ? -10.289 -3.156 4.624 1.00 93.81 89 LEU A CA 1
ATOM 719 C C . LEU A 1 89 ? -11.361 -4.165 5.023 1.00 93.81 89 LEU A C 1
ATOM 721 O O . LEU A 1 89 ? -12.036 -4.734 4.161 1.00 93.81 89 LEU A O 1
ATOM 725 N N . ASP A 1 90 ? -11.530 -4.361 6.323 1.00 92.94 90 ASP A N 1
ATOM 726 C CA . ASP A 1 90 ? -12.677 -5.079 6.876 1.00 92.94 90 ASP A CA 1
ATOM 727 C C . ASP A 1 90 ? -13.996 -4.311 6.690 1.00 92.94 90 ASP A C 1
ATOM 729 O O . ASP A 1 90 ? -15.044 -4.933 6.515 1.00 92.94 90 ASP A O 1
ATOM 733 N N . SER A 1 91 ? -13.934 -2.976 6.648 1.00 90.25 91 SER A N 1
ATOM 734 C CA . SER A 1 91 ? -15.050 -2.091 6.315 1.00 90.25 91 SER A CA 1
ATOM 735 C C . SER A 1 91 ? -14.649 -0.989 5.332 1.00 90.25 91 SER A C 1
ATOM 737 O O . SER A 1 91 ? -13.579 -0.391 5.429 1.00 90.25 91 SER A O 1
ATOM 739 N N . TYR A 1 92 ? -15.550 -0.700 4.391 1.00 90.12 92 TYR A N 1
ATOM 740 C CA . TYR A 1 92 ? -15.467 0.441 3.471 1.00 90.12 92 TYR A CA 1
ATOM 741 C C . TYR A 1 92 ? -16.501 1.531 3.799 1.00 90.12 92 TYR A C 1
ATOM 743 O O . TYR A 1 92 ? -16.756 2.403 2.970 1.00 90.12 92 TYR A O 1
ATOM 751 N N . GLU A 1 93 ? -17.112 1.465 4.980 1.00 90.69 93 GLU A N 1
ATOM 752 C CA . GLU A 1 93 ? -17.950 2.532 5.532 1.00 90.69 93 GLU A CA 1
ATOM 753 C C . GLU A 1 93 ? -17.095 3.526 6.329 1.00 90.69 93 GLU A C 1
ATOM 755 O O . GLU A 1 93 ? -15.996 3.190 6.767 1.00 90.69 93 GLU A O 1
ATOM 760 N N . GLU A 1 94 ? -17.604 4.742 6.536 1.00 91.94 94 GLU A N 1
ATOM 761 C CA . GLU A 1 94 ? -16.958 5.719 7.416 1.00 91.94 94 GLU A CA 1
ATOM 762 C C . GLU A 1 94 ? -17.067 5.261 8.875 1.00 91.94 94 GLU A C 1
ATOM 764 O O . GLU A 1 94 ? -18.164 5.164 9.432 1.00 91.94 94 GLU A O 1
ATOM 769 N N . LEU A 1 95 ? -15.924 4.980 9.498 1.00 93.06 95 LEU A N 1
ATOM 770 C CA . LEU A 1 95 ? -15.845 4.586 10.900 1.00 93.06 95 LEU A CA 1
ATOM 771 C C . LEU A 1 95 ? -15.638 5.797 11.822 1.00 93.06 95 LEU A C 1
ATOM 773 O O . LEU A 1 95 ? -14.876 6.704 11.489 1.00 93.06 95 LEU A O 1
ATOM 777 N N . PRO A 1 96 ? -16.249 5.809 13.018 1.00 91.81 96 PRO A N 1
ATOM 778 C CA . PRO A 1 96 ? -16.001 6.844 14.019 1.00 91.81 96 PRO A CA 1
ATOM 779 C C . PRO A 1 96 ? -14.582 6.735 14.608 1.00 91.81 96 PRO A C 1
ATOM 781 O O . PRO A 1 96 ? -13.884 5.738 14.405 1.00 91.81 96 PRO A O 1
ATOM 784 N N . SER A 1 97 ? -14.132 7.762 15.335 1.00 88.69 97 SER A N 1
ATOM 785 C CA . SER A 1 97 ? -12.762 7.870 15.875 1.00 88.69 97 SER A CA 1
ATOM 786 C C . SER A 1 97 ? -12.360 6.753 16.838 1.00 88.69 97 SER A C 1
ATOM 788 O O . SER A 1 97 ? -11.174 6.494 17.016 1.00 88.69 97 SER A O 1
ATOM 790 N N . GLU A 1 98 ? -13.329 6.093 17.466 1.00 90.00 98 GLU A N 1
ATOM 791 C CA . GLU A 1 98 ? -13.109 5.049 18.469 1.00 90.00 98 GLU A CA 1
ATOM 792 C C . GLU A 1 98 ? -12.947 3.651 17.857 1.00 90.00 98 GLU A C 1
ATOM 794 O O . GLU A 1 98 ? -12.680 2.696 18.586 1.00 90.00 98 GLU A O 1
ATOM 799 N N . GLN A 1 99 ? -13.160 3.513 16.545 1.00 94.69 99 GLN A N 1
ATOM 800 C CA . GLN A 1 99 ? -13.061 2.240 15.837 1.00 94.69 99 GLN A CA 1
ATOM 801 C C . GLN A 1 99 ? -11.886 2.246 14.872 1.00 94.69 99 GLN A C 1
ATOM 803 O O . GLN A 1 99 ? -11.701 3.194 14.107 1.00 94.69 99 GLN A O 1
ATOM 808 N N . ASP A 1 100 ? -11.139 1.149 14.873 1.00 95.88 100 ASP A N 1
ATOM 809 C CA . ASP A 1 100 ? -10.019 0.954 13.966 1.00 95.88 100 ASP A CA 1
ATOM 810 C C . ASP A 1 100 ? -10.490 0.322 12.657 1.00 95.88 100 ASP A C 1
ATOM 812 O O . ASP A 1 100 ? -11.240 -0.655 12.668 1.00 95.88 100 ASP A O 1
ATOM 816 N N . TYR A 1 101 ? -9.975 0.813 11.531 1.00 96.62 101 TYR A N 1
ATOM 817 C CA . TYR A 1 101 ? -10.005 0.040 10.292 1.00 96.62 101 TYR A CA 1
ATOM 818 C C . TYR A 1 101 ? -9.009 -1.111 10.410 1.00 96.62 101 TYR A C 1
ATOM 820 O O . TYR A 1 101 ? -7.821 -0.870 10.663 1.00 96.62 101 TYR A O 1
ATOM 828 N N . ARG A 1 102 ? -9.453 -2.351 10.180 1.00 96.75 102 ARG A N 1
ATOM 829 C CA . ARG A 1 102 ? -8.531 -3.489 10.092 1.00 96.75 102 ARG A CA 1
ATOM 830 C C . ARG A 1 102 ? -8.077 -3.654 8.653 1.00 96.75 102 ARG A C 1
ATOM 832 O O . ARG A 1 102 ? -8.889 -3.772 7.738 1.00 96.75 102 ARG A O 1
ATOM 839 N N . VAL A 1 103 ? -6.765 -3.675 8.462 1.00 96.12 103 VAL A N 1
ATOM 840 C CA . VAL A 1 103 ? -6.138 -3.598 7.143 1.00 96.12 103 VAL A CA 1
ATOM 841 C C . VAL A 1 103 ? -5.333 -4.858 6.863 1.00 96.12 103 VAL A C 1
ATOM 843 O O . VAL A 1 103 ? -4.501 -5.258 7.674 1.00 96.12 103 VAL A O 1
ATOM 846 N N . ILE A 1 104 ? -5.533 -5.453 5.693 1.00 96.19 104 ILE A N 1
ATOM 847 C CA . ILE A 1 104 ? -4.589 -6.407 5.104 1.00 96.19 104 ILE A CA 1
ATOM 848 C C . ILE A 1 104 ? -3.764 -5.647 4.071 1.00 96.19 104 ILE A C 1
ATOM 850 O O . ILE A 1 104 ? -4.317 -5.062 3.137 1.00 96.19 104 ILE A O 1
ATOM 854 N N . LEU A 1 105 ? -2.447 -5.645 4.253 1.00 95.31 105 LEU A N 1
ATOM 855 C CA . LEU A 1 105 ? -1.472 -5.007 3.380 1.00 95.31 105 LEU A CA 1
ATOM 856 C C . LEU A 1 105 ? -0.809 -6.055 2.482 1.00 95.31 105 LEU A C 1
ATOM 858 O O . LEU A 1 105 ? -0.203 -7.012 2.955 1.00 95.31 105 LEU A O 1
ATOM 862 N N . ARG A 1 106 ? -0.869 -5.840 1.169 1.00 94.00 106 ARG A N 1
ATOM 863 C CA . ARG A 1 106 ? -0.193 -6.678 0.174 1.00 94.00 106 ARG A CA 1
ATOM 864 C C . ARG A 1 106 ? 0.762 -5.823 -0.649 1.00 94.00 106 ARG A C 1
ATOM 866 O O . ARG A 1 106 ? 0.342 -4.900 -1.351 1.00 94.00 106 ARG A O 1
ATOM 873 N N . GLY A 1 107 ? 2.054 -6.099 -0.529 1.00 92.81 107 GLY A N 1
ATOM 874 C CA . GLY A 1 107 ? 3.072 -5.592 -1.441 1.00 92.81 107 GLY A CA 1
ATOM 875 C C . GLY A 1 107 ? 3.180 -6.514 -2.647 1.00 92.81 107 GLY A C 1
ATOM 876 O O . GLY A 1 107 ? 3.053 -7.719 -2.500 1.00 92.81 107 GLY A O 1
ATOM 877 N N . THR A 1 108 ? 3.427 -5.961 -3.828 1.00 92.94 108 THR A N 1
ATOM 878 C CA . THR A 1 108 ? 3.697 -6.744 -5.043 1.00 92.94 108 THR A CA 1
ATOM 879 C C . THR A 1 108 ? 5.064 -6.395 -5.597 1.00 92.94 108 THR A C 1
ATOM 881 O O . THR A 1 108 ? 5.470 -5.228 -5.557 1.00 92.94 108 THR A O 1
ATOM 884 N N . ALA A 1 109 ? 5.767 -7.403 -6.100 1.00 91.81 109 ALA A N 1
ATOM 885 C CA . ALA A 1 109 ? 7.040 -7.255 -6.787 1.00 91.81 109 ALA A CA 1
ATOM 886 C C . ALA A 1 109 ? 7.106 -8.177 -8.013 1.00 91.81 109 ALA A C 1
ATOM 888 O O . ALA A 1 109 ? 6.331 -9.128 -8.147 1.00 91.81 109 ALA A O 1
ATOM 889 N N . LEU A 1 110 ? 8.036 -7.877 -8.921 1.00 90.75 110 LEU A N 1
ATOM 890 C CA . LEU A 1 110 ? 8.308 -8.746 -10.062 1.00 90.75 110 LEU A CA 1
ATOM 891 C C . LEU A 1 110 ? 8.804 -10.121 -9.578 1.00 90.75 110 LEU A C 1
ATOM 893 O O . LEU A 1 110 ? 9.494 -10.180 -8.557 1.00 90.75 110 LEU A O 1
ATOM 897 N N . PRO A 1 111 ? 8.520 -11.216 -10.307 1.00 91.94 111 PRO A N 1
ATOM 898 C CA . PRO A 1 111 ? 8.987 -12.547 -9.926 1.00 91.94 111 PRO A CA 1
ATOM 899 C C . PRO A 1 111 ? 10.501 -12.610 -9.707 1.00 91.94 111 PRO A C 1
ATOM 901 O O . PRO A 1 111 ? 10.954 -13.228 -8.754 1.00 91.94 111 PRO A O 1
ATOM 904 N N . GLU A 1 112 ? 11.278 -11.904 -10.529 1.00 92.00 112 GLU A N 1
ATOM 905 C CA . GLU A 1 112 ? 12.738 -11.846 -10.422 1.00 92.00 112 GLU A CA 1
ATOM 906 C C . GLU A 1 112 ? 13.205 -11.209 -9.104 1.00 92.00 112 GLU A C 1
ATOM 908 O O . GLU A 1 112 ? 14.249 -11.583 -8.578 1.00 92.00 112 GLU A O 1
ATOM 913 N N . THR A 1 113 ? 12.426 -10.271 -8.561 1.00 91.44 113 THR A N 1
ATOM 914 C CA . THR A 1 113 ? 12.684 -9.640 -7.261 1.00 91.44 113 THR A CA 1
ATOM 915 C C . THR A 1 113 ? 12.376 -10.596 -6.109 1.00 91.44 113 THR A C 1
ATOM 917 O O . THR A 1 113 ? 13.094 -10.595 -5.115 1.00 91.44 113 THR A O 1
ATOM 920 N N . CYS A 1 114 ? 11.308 -11.392 -6.223 1.00 91.44 114 CYS A N 1
ATOM 921 C CA . CYS A 1 114 ? 10.927 -12.388 -5.215 1.00 91.44 114 CYS A CA 1
ATOM 922 C C . CYS A 1 114 ? 11.868 -13.602 -5.213 1.00 91.44 114 CYS A C 1
ATOM 924 O O . CYS A 1 114 ? 12.159 -14.146 -4.155 1.00 91.44 114 CYS A O 1
ATOM 926 N N . ASP A 1 115 ? 12.363 -14.006 -6.384 1.00 93.44 115 ASP A N 1
ATOM 927 C CA . ASP A 1 115 ? 13.270 -15.146 -6.538 1.00 93.44 115 ASP A CA 1
ATOM 928 C C . ASP A 1 115 ? 14.726 -14.809 -6.121 1.00 93.44 115 ASP A C 1
ATOM 930 O O . ASP A 1 115 ? 15.536 -15.720 -5.929 1.00 93.44 115 ASP A O 1
ATOM 934 N N . ASP A 1 116 ? 15.075 -13.521 -5.974 1.00 94.75 116 ASP A N 1
ATOM 935 C CA . ASP A 1 116 ? 16.368 -13.037 -5.463 1.00 94.75 116 ASP A CA 1
ATOM 936 C C . ASP A 1 116 ? 16.287 -12.750 -3.946 1.00 94.75 116 ASP A C 1
ATOM 938 O O . ASP A 1 116 ? 15.718 -11.731 -3.545 1.00 94.75 116 ASP A O 1
ATOM 942 N N . PRO A 1 117 ? 16.917 -13.569 -3.077 1.00 94.44 117 PRO A N 1
ATOM 943 C CA . PRO A 1 117 ? 16.798 -13.429 -1.623 1.00 94.44 117 PRO A CA 1
ATOM 944 C C . PRO A 1 117 ? 17.285 -12.089 -1.054 1.00 94.44 117 PRO A C 1
ATOM 946 O O . PRO A 1 117 ? 16.826 -11.658 0.008 1.00 94.44 117 PRO A O 1
ATOM 949 N N . GLU A 1 118 ? 18.247 -11.428 -1.707 1.00 93.81 118 GLU A N 1
ATOM 950 C CA . GLU A 1 118 ? 18.744 -10.130 -1.242 1.00 93.81 118 GLU A CA 1
ATOM 951 C C . GLU A 1 118 ? 17.740 -9.023 -1.575 1.00 93.81 118 GLU A C 1
ATOM 953 O O . GLU A 1 118 ? 17.444 -8.178 -0.724 1.00 93.81 118 GLU A O 1
ATOM 958 N N . GLN A 1 119 ? 17.157 -9.054 -2.776 1.00 91.44 119 GLN A N 1
ATOM 959 C CA . GLN A 1 119 ? 16.116 -8.102 -3.167 1.00 91.44 119 GLN A CA 1
ATOM 960 C C . GLN A 1 119 ? 14.813 -8.342 -2.402 1.00 91.44 119 GLN A C 1
ATOM 962 O O . GLN A 1 119 ? 14.227 -7.385 -1.890 1.00 91.44 119 GLN A O 1
ATOM 967 N N . GLU A 1 120 ? 14.408 -9.600 -2.237 1.00 94.00 120 GLU A N 1
ATOM 968 C CA . GLU A 1 120 ? 13.245 -9.994 -1.446 1.00 94.00 120 GLU A CA 1
ATOM 969 C C . GLU A 1 120 ? 13.368 -9.468 -0.009 1.00 94.00 120 GLU A C 1
ATOM 971 O O . GLU A 1 120 ? 12.457 -8.808 0.495 1.00 94.00 120 GLU A O 1
ATOM 976 N N . ARG A 1 121 ? 14.532 -9.639 0.639 1.00 93.69 121 ARG A N 1
ATOM 977 C CA . ARG A 1 121 ? 14.779 -9.105 1.990 1.00 93.69 121 ARG A CA 1
ATOM 978 C C . ARG A 1 121 ? 14.642 -7.583 2.042 1.00 93.69 121 ARG A C 1
ATOM 980 O O . ARG A 1 121 ? 14.112 -7.046 3.018 1.00 93.69 121 ARG A O 1
ATOM 987 N N . VAL A 1 122 ? 15.116 -6.871 1.018 1.00 90.75 122 VAL A N 1
ATOM 988 C CA . VAL A 1 122 ? 14.975 -5.409 0.931 1.00 90.75 122 VAL A CA 1
ATOM 989 C C . VAL A 1 122 ? 13.504 -5.009 0.823 1.00 90.75 122 VAL A C 1
ATOM 991 O O . VAL A 1 122 ? 13.082 -4.075 1.512 1.00 90.75 122 VAL A O 1
ATOM 994 N N . VAL A 1 123 ? 12.724 -5.715 0.003 1.00 90.94 123 VAL A N 1
ATOM 995 C CA . VAL A 1 123 ? 11.290 -5.465 -0.179 1.00 90.94 123 VAL A CA 1
ATOM 996 C C . VAL A 1 123 ? 10.506 -5.787 1.091 1.00 90.94 123 VAL A C 1
ATOM 998 O O . VAL A 1 123 ? 9.711 -4.959 1.528 1.00 90.94 123 VAL A O 1
ATOM 1001 N N . LEU A 1 124 ? 10.771 -6.923 1.737 1.00 93.31 124 LEU A N 1
ATOM 1002 C CA . LEU A 1 124 ? 10.144 -7.308 3.005 1.00 93.31 124 LEU A CA 1
ATOM 1003 C C . LEU A 1 124 ? 10.451 -6.304 4.120 1.00 93.31 124 LEU A C 1
ATOM 1005 O O . LEU A 1 124 ? 9.549 -5.890 4.844 1.00 93.31 124 LEU A O 1
ATOM 1009 N N . SER A 1 125 ? 11.704 -5.846 4.226 1.00 91.56 125 SER A N 1
ATOM 1010 C CA . SER A 1 125 ? 12.074 -4.787 5.173 1.00 91.56 125 SER A CA 1
ATOM 1011 C C . SER A 1 125 ? 11.296 -3.501 4.912 1.00 91.56 125 SER A C 1
ATOM 1013 O O . SER A 1 125 ? 10.903 -2.817 5.855 1.00 91.56 125 SER A O 1
ATOM 1015 N N . PHE A 1 126 ? 11.089 -3.154 3.645 1.00 88.38 126 PHE A N 1
ATOM 1016 C CA . PHE A 1 126 ? 10.324 -1.974 3.283 1.00 88.38 126 PHE A CA 1
ATOM 1017 C C . PHE A 1 126 ? 8.817 -2.160 3.544 1.00 88.38 126 PHE A C 1
ATOM 1019 O O . PHE A 1 126 ? 8.157 -1.225 3.992 1.00 88.38 126 PHE A O 1
ATOM 1026 N N . LEU A 1 127 ? 8.270 -3.358 3.334 1.00 92.25 127 LEU A N 1
ATOM 1027 C CA . LEU A 1 127 ? 6.878 -3.665 3.657 1.00 92.25 127 LEU A CA 1
ATOM 1028 C C . LEU A 1 127 ? 6.620 -3.576 5.168 1.00 92.25 127 LEU A C 1
ATOM 1030 O O . LEU A 1 127 ? 5.642 -2.955 5.577 1.00 92.25 127 LEU A O 1
ATOM 1034 N N . ALA A 1 128 ? 7.541 -4.092 5.986 1.00 93.06 128 ALA A N 1
ATOM 1035 C CA . ALA A 1 128 ? 7.493 -3.967 7.442 1.00 93.06 128 ALA A CA 1
ATOM 1036 C C . ALA A 1 128 ? 7.549 -2.496 7.902 1.00 93.06 128 ALA A C 1
ATOM 1038 O O . ALA A 1 128 ? 6.887 -2.104 8.863 1.00 93.06 128 ALA A O 1
ATOM 1039 N N . ASP A 1 129 ? 8.305 -1.647 7.198 1.00 91.25 129 ASP A N 1
ATOM 1040 C CA . ASP A 1 129 ? 8.310 -0.206 7.461 1.00 91.25 129 ASP A CA 1
ATOM 1041 C C . ASP A 1 129 ? 6.949 0.447 7.162 1.00 91.25 129 ASP A C 1
ATOM 1043 O O . ASP A 1 129 ? 6.524 1.336 7.904 1.00 91.25 129 ASP A O 1
ATOM 1047 N N . ILE A 1 130 ? 6.270 0.034 6.083 1.00 91.69 130 ILE A N 1
ATOM 1048 C CA . ILE A 1 130 ? 4.923 0.523 5.745 1.00 91.69 130 ILE A CA 1
ATOM 1049 C C . ILE A 1 130 ? 3.910 0.053 6.782 1.00 91.69 130 ILE A C 1
ATOM 1051 O O . ILE A 1 130 ? 3.130 0.865 7.274 1.00 91.69 130 ILE A O 1
ATOM 1055 N N . GLU A 1 131 ? 3.933 -1.235 7.121 1.00 95.25 131 GLU A N 1
ATOM 1056 C CA . GLU A 1 131 ? 3.082 -1.823 8.154 1.00 95.25 131 GLU A CA 1
ATOM 1057 C C . GLU A 1 131 ? 3.217 -1.043 9.463 1.00 95.25 131 GLU A C 1
ATOM 1059 O O . GLU A 1 131 ? 2.221 -0.609 10.042 1.00 95.25 131 GLU A O 1
ATOM 1064 N N . LYS A 1 132 ? 4.456 -0.777 9.890 1.00 94.69 132 LYS A N 1
ATOM 1065 C CA . LYS A 1 132 ? 4.724 0.046 11.067 1.00 94.69 132 LYS A CA 1
ATOM 1066 C C . LYS A 1 132 ? 4.163 1.459 10.918 1.00 94.69 132 LYS A C 1
ATOM 1068 O O . LYS A 1 132 ? 3.545 1.968 11.844 1.00 94.69 132 LYS A O 1
ATOM 1073 N N . ALA A 1 133 ? 4.365 2.106 9.770 1.00 93.44 133 ALA A N 1
ATOM 1074 C CA . ALA A 1 133 ? 3.858 3.457 9.545 1.00 93.44 133 ALA A CA 1
ATOM 1075 C C . ALA A 1 133 ? 2.323 3.529 9.608 1.00 93.44 133 ALA A C 1
ATOM 1077 O O . ALA A 1 133 ? 1.796 4.521 10.106 1.00 93.44 133 ALA A O 1
ATOM 1078 N N . LEU A 1 134 ? 1.624 2.499 9.125 1.00 94.50 134 LEU A N 1
ATOM 1079 C CA . LEU A 1 134 ? 0.169 2.387 9.215 1.00 94.50 134 LEU A CA 1
ATOM 1080 C C . LEU A 1 134 ? -0.293 2.119 10.651 1.00 94.50 134 LEU A C 1
ATOM 1082 O O . LEU A 1 134 ? -1.188 2.811 11.114 1.00 94.50 134 LEU A O 1
ATOM 1086 N N . ASN A 1 135 ? 0.345 1.193 11.372 1.00 96.12 135 ASN A N 1
ATOM 1087 C CA . ASN A 1 135 ? 0.027 0.906 12.778 1.00 96.12 135 ASN A CA 1
ATOM 1088 C C . ASN A 1 135 ? 0.340 2.077 13.731 1.00 96.12 135 ASN A C 1
ATOM 1090 O O . ASN A 1 135 ? -0.255 2.180 14.798 1.00 96.12 135 ASN A O 1
ATOM 1094 N N . ASP A 1 136 ? 1.256 2.976 13.357 1.00 95.69 136 ASP A N 1
ATOM 1095 C CA . ASP A 1 136 ? 1.502 4.226 14.088 1.00 95.69 136 ASP A CA 1
ATOM 1096 C C . ASP A 1 136 ? 0.345 5.243 13.927 1.00 95.69 136 ASP A C 1
ATOM 1098 O O . ASP A 1 136 ? 0.315 6.255 14.634 1.00 95.69 136 ASP A O 1
ATOM 1102 N N . CYS A 1 137 ? -0.579 5.032 12.981 1.00 94.44 137 CYS A N 1
ATOM 1103 C CA . CYS A 1 137 ? -1.728 5.910 12.765 1.00 94.44 137 CYS A CA 1
ATOM 1104 C C . CYS A 1 137 ? -2.890 5.511 13.681 1.00 94.44 137 CYS A C 1
ATOM 1106 O O . CYS A 1 137 ? -3.314 4.359 13.710 1.00 94.44 137 CYS A O 1
ATOM 1108 N N . VAL A 1 138 ? -3.446 6.487 14.401 1.00 94.06 138 VAL A N 1
ATOM 1109 C CA . VAL A 1 138 ? -4.628 6.272 15.249 1.00 94.06 138 VAL A CA 1
ATOM 1110 C C . VAL A 1 138 ? -5.809 5.829 14.385 1.00 94.06 138 VAL A C 1
ATOM 1112 O O . VAL A 1 138 ? -6.059 6.417 13.331 1.00 94.06 138 VAL A O 1
ATOM 1115 N N . GLY A 1 139 ? -6.550 4.814 14.835 1.00 94.81 139 GLY A N 1
ATOM 1116 C CA . GLY A 1 139 ? -7.722 4.328 14.114 1.00 94.81 139 GLY A CA 1
ATOM 1117 C C . GLY A 1 139 ? -7.403 3.368 12.965 1.00 94.81 139 GLY A C 1
ATOM 1118 O O . GLY A 1 139 ? -8.275 3.162 12.117 1.00 94.81 139 GLY A O 1
ATOM 1119 N N . ILE A 1 140 ? -6.174 2.837 12.888 1.00 96.62 140 ILE A N 1
ATOM 1120 C CA . ILE A 1 140 ? -5.702 1.898 11.860 1.00 96.62 140 ILE A CA 1
ATOM 1121 C C . ILE A 1 140 ? -4.989 0.722 12.538 1.00 96.62 140 ILE A C 1
ATOM 1123 O O . ILE A 1 140 ? -4.055 0.918 13.310 1.00 96.62 140 ILE A O 1
ATOM 1127 N N . ALA A 1 141 ? -5.384 -0.503 12.194 1.00 96.81 141 ALA A N 1
ATOM 1128 C CA . ALA A 1 141 ? -4.739 -1.723 12.670 1.00 96.81 141 ALA A CA 1
ATOM 1129 C C . ALA A 1 141 ? -4.417 -2.649 11.491 1.00 96.81 141 ALA A C 1
ATOM 1131 O O . ALA A 1 141 ? -5.315 -3.222 10.870 1.00 96.81 141 ALA A O 1
ATOM 1132 N N . VAL A 1 142 ? -3.134 -2.831 11.177 1.00 97.12 142 VAL A N 1
ATOM 1133 C CA . VAL A 1 142 ? -2.709 -3.795 10.154 1.00 97.12 142 VAL A CA 1
ATOM 1134 C C . VAL A 1 142 ? -2.764 -5.196 10.755 1.00 97.12 142 VAL A C 1
ATOM 1136 O O . VAL A 1 142 ? -2.043 -5.512 11.697 1.00 97.12 142 VAL A O 1
ATOM 1139 N N . ALA A 1 143 ? -3.660 -6.028 10.229 1.00 96.06 143 ALA A N 1
ATOM 1140 C CA . ALA A 1 143 ? -3.859 -7.402 10.678 1.00 96.06 143 ALA A CA 1
ATOM 1141 C C . ALA A 1 143 ? -2.881 -8.380 10.013 1.00 96.06 143 ALA A C 1
ATOM 1143 O O . ALA A 1 143 ? -2.517 -9.385 10.619 1.00 96.06 143 ALA A O 1
ATOM 1144 N N . GLU A 1 144 ? -2.482 -8.093 8.775 1.00 95.19 144 GLU A N 1
ATOM 1145 C CA . GLU A 1 144 ? -1.561 -8.913 7.990 1.00 95.19 144 GLU A CA 1
ATOM 1146 C C . GLU A 1 144 ? -0.800 -8.026 7.000 1.00 95.19 144 GLU A C 1
ATOM 1148 O O . GLU A 1 144 ? -1.389 -7.131 6.389 1.00 95.19 144 GLU A O 1
ATOM 1153 N N . ALA A 1 145 ? 0.492 -8.300 6.820 1.00 95.94 145 ALA A N 1
ATOM 1154 C CA . ALA A 1 145 ? 1.316 -7.736 5.762 1.00 95.94 145 ALA A CA 1
ATOM 1155 C C . ALA A 1 145 ? 2.051 -8.866 5.028 1.00 95.94 145 ALA A C 1
ATOM 1157 O O . ALA A 1 145 ? 2.757 -9.656 5.655 1.00 95.94 145 ALA A O 1
ATOM 1158 N N . ALA A 1 146 ? 1.897 -8.946 3.707 1.00 94.44 146 ALA A N 1
ATOM 1159 C CA . ALA A 1 146 ? 2.545 -9.973 2.893 1.00 94.44 146 ALA A CA 1
ATOM 1160 C C . ALA A 1 146 ? 3.072 -9.421 1.565 1.00 94.44 146 ALA A C 1
ATOM 1162 O O . ALA A 1 146 ? 2.543 -8.447 1.021 1.00 94.44 146 ALA A O 1
ATOM 1163 N N . LEU A 1 147 ? 4.134 -10.049 1.062 1.00 94.38 147 LEU A N 1
ATOM 1164 C CA . LEU A 1 147 ? 4.694 -9.792 -0.259 1.00 94.38 147 LEU A CA 1
ATOM 1165 C C . LEU A 1 147 ? 4.213 -10.872 -1.229 1.00 94.38 147 LEU A C 1
ATOM 1167 O O . LEU A 1 147 ? 4.384 -12.056 -0.958 1.00 94.38 147 LEU A O 1
ATOM 1171 N N . ASP A 1 148 ? 3.675 -10.439 -2.362 1.00 94.19 148 ASP A N 1
ATOM 1172 C CA . ASP A 1 148 ? 3.265 -11.282 -3.476 1.00 94.19 148 ASP A CA 1
ATOM 1173 C C . ASP A 1 148 ? 4.150 -11.062 -4.697 1.00 94.19 148 ASP A C 1
ATOM 1175 O O . ASP A 1 148 ? 4.489 -9.930 -5.059 1.00 94.19 148 ASP A O 1
ATOM 1179 N N . SER A 1 149 ? 4.435 -12.152 -5.400 1.00 92.25 149 SER A N 1
ATOM 1180 C CA . SER A 1 149 ? 4.895 -12.080 -6.781 1.00 92.25 149 SER A CA 1
ATOM 1181 C C . SER A 1 149 ? 3.729 -11.689 -7.686 1.00 92.25 149 SER A C 1
ATOM 1183 O O . SER A 1 149 ? 2.624 -12.223 -7.563 1.00 92.25 149 SER A O 1
ATOM 1185 N N . GLU A 1 150 ? 3.966 -10.815 -8.664 1.00 88.75 150 GLU A N 1
ATOM 1186 C CA . GLU A 1 150 ? 2.963 -10.501 -9.695 1.00 88.75 150 GLU A CA 1
ATOM 1187 C C . GLU A 1 150 ? 2.479 -11.736 -10.470 1.00 88.75 150 GLU A C 1
ATOM 1189 O O . GLU A 1 150 ? 1.399 -11.709 -11.057 1.00 88.75 150 GLU A O 1
ATOM 1194 N N . ARG A 1 151 ? 3.262 -12.822 -10.471 1.00 88.00 151 ARG A N 1
ATOM 1195 C CA . ARG A 1 151 ? 2.872 -14.097 -11.084 1.00 88.00 151 ARG A CA 1
ATOM 1196 C C . ARG A 1 151 ? 1.727 -14.783 -10.336 1.00 88.00 151 ARG A C 1
ATOM 1198 O O . ARG A 1 151 ? 0.943 -15.487 -10.970 1.00 88.00 151 ARG A O 1
ATOM 1205 N N . ASP A 1 152 ? 1.645 -14.580 -9.026 1.00 87.75 152 ASP A N 1
ATOM 1206 C CA . ASP A 1 152 ? 0.775 -15.353 -8.139 1.00 87.75 152 ASP A CA 1
ATOM 1207 C C . ASP A 1 152 ? -0.498 -14.589 -7.752 1.00 87.75 152 ASP A C 1
ATOM 1209 O O . ASP A 1 152 ? -1.492 -15.207 -7.375 1.00 87.75 152 ASP A O 1
ATOM 1213 N N . LEU A 1 153 ? -0.513 -13.260 -7.921 1.00 83.12 153 LEU A N 1
ATOM 1214 C CA . LEU A 1 153 ? -1.690 -12.436 -7.656 1.00 83.12 153 LEU A CA 1
ATOM 1215 C C . LEU A 1 153 ? -2.769 -12.640 -8.730 1.00 83.12 153 LEU A C 1
ATOM 1217 O O . LEU A 1 153 ? -2.662 -12.189 -9.874 1.00 83.12 153 LEU A O 1
ATOM 1221 N N . SER A 1 154 ? -3.860 -13.293 -8.348 1.00 84.19 154 SER A N 1
ATOM 1222 C CA . SER A 1 154 ? -4.951 -13.630 -9.256 1.00 84.19 154 SER A CA 1
ATOM 1223 C C . SER A 1 154 ? -5.889 -12.449 -9.539 1.00 84.19 154 SER A C 1
ATOM 1225 O O . SER A 1 154 ? -6.111 -11.551 -8.723 1.00 84.19 154 SER A O 1
ATOM 1227 N N . LEU A 1 155 ? -6.574 -12.504 -10.689 1.00 81.12 155 LEU A N 1
ATOM 1228 C CA . LEU A 1 155 ? -7.667 -11.571 -11.006 1.00 81.12 155 LEU A CA 1
ATOM 1229 C C . LEU A 1 155 ? -8.826 -11.637 -9.999 1.00 81.12 155 LEU A C 1
ATOM 1231 O O . LEU A 1 155 ? -9.619 -10.700 -9.920 1.00 81.12 155 LEU A O 1
ATOM 1235 N N . TYR A 1 156 ? -8.970 -12.754 -9.282 1.00 80.31 156 TYR A N 1
ATOM 1236 C CA . TYR A 1 156 ? -9.982 -12.901 -8.244 1.00 80.31 156 TYR A CA 1
ATOM 1237 C C . TYR A 1 156 ? -9.612 -12.081 -7.005 1.00 80.31 156 TYR A C 1
ATOM 1239 O O . TYR A 1 156 ? -10.440 -11.309 -6.531 1.00 80.31 156 TYR A O 1
ATOM 1247 N N . GLU A 1 157 ? -8.364 -12.166 -6.542 1.00 82.94 157 GLU A N 1
ATOM 1248 C CA . GLU A 1 157 ? -7.864 -11.400 -5.389 1.00 82.94 157 GLU A CA 1
ATOM 1249 C C . GLU A 1 157 ? -7.915 -9.890 -5.634 1.00 82.94 157 GLU A C 1
ATOM 1251 O O . GLU A 1 157 ? -8.356 -9.136 -4.763 1.00 82.94 157 GLU A O 1
ATOM 1256 N N . LEU A 1 158 ? -7.605 -9.447 -6.858 1.00 83.44 158 LEU A N 1
ATOM 1257 C CA . LEU A 1 158 ? -7.717 -8.042 -7.277 1.00 83.44 158 LEU A CA 1
ATOM 1258 C C . LEU A 1 158 ? -9.133 -7.444 -7.158 1.00 83.44 158 LEU A C 1
ATOM 1260 O O . LEU A 1 158 ? -9.287 -6.230 -7.274 1.00 83.44 158 LEU A O 1
ATOM 1264 N N . ARG A 1 159 ? -10.176 -8.256 -6.932 1.00 82.31 159 ARG A N 1
ATOM 1265 C CA . ARG A 1 159 ? -11.540 -7.764 -6.659 1.00 82.31 159 ARG A CA 1
ATOM 1266 C C . ARG A 1 159 ? -11.748 -7.338 -5.208 1.00 82.31 159 ARG A C 1
ATOM 1268 O O . ARG A 1 159 ? -12.668 -6.566 -4.948 1.00 82.31 159 ARG A O 1
ATOM 1275 N N . PHE A 1 160 ? -10.940 -7.857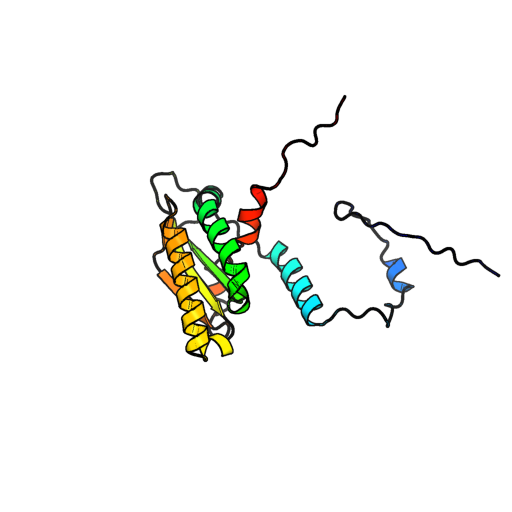 -4.287 1.00 84.75 160 PHE A N 1
ATOM 1276 C CA . PHE A 1 160 ? -11.075 -7.632 -2.843 1.00 84.75 160 PHE A CA 1
ATOM 1277 C C . PHE A 1 160 ? -10.043 -6.646 -2.313 1.00 84.75 160 PHE A C 1
ATOM 1279 O O . PHE A 1 160 ? -10.302 -5.953 -1.332 1.00 84.75 160 PHE A O 1
ATOM 1286 N N . VAL A 1 161 ? -8.898 -6.549 -2.984 1.00 88.81 161 VAL A N 1
ATOM 1287 C CA . VAL A 1 161 ? -7.864 -5.580 -2.643 1.00 88.81 161 VAL A CA 1
ATOM 1288 C C . VAL A 1 161 ? -7.993 -4.319 -3.495 1.00 88.81 161 VAL A C 1
ATOM 1290 O O . VAL A 1 161 ? -8.384 -4.347 -4.662 1.00 88.81 161 VAL A O 1
ATOM 1293 N N . ARG A 1 162 ? -7.634 -3.177 -2.917 1.00 89.00 162 ARG A N 1
ATOM 1294 C CA . ARG A 1 162 ? -7.635 -1.872 -3.578 1.00 89.00 162 ARG A CA 1
ATOM 1295 C C . ARG A 1 162 ? -6.222 -1.326 -3.610 1.00 89.00 162 ARG A C 1
ATOM 1297 O O . ARG A 1 162 ? -5.553 -1.278 -2.583 1.00 89.00 162 ARG A O 1
ATOM 1304 N N . ARG A 1 163 ? -5.752 -0.892 -4.782 1.00 88.25 163 ARG A N 1
ATOM 1305 C CA . ARG A 1 163 ? -4.424 -0.276 -4.894 1.00 88.25 163 ARG A CA 1
ATOM 1306 C C . ARG A 1 163 ? -4.375 1.007 -4.063 1.00 88.25 163 ARG A C 1
ATOM 1308 O O . ARG A 1 163 ? -5.213 1.888 -4.248 1.00 88.25 163 ARG A O 1
ATOM 1315 N N . TRP A 1 164 ? -3.381 1.124 -3.189 1.00 88.25 164 TRP A N 1
ATOM 1316 C CA . TRP A 1 164 ? -3.193 2.302 -2.350 1.00 88.25 164 TRP A CA 1
ATOM 1317 C C . TRP A 1 164 ? -2.349 3.350 -3.069 1.00 88.25 164 TRP A C 1
ATOM 1319 O O . TRP A 1 164 ? -1.149 3.184 -3.284 1.00 88.25 164 TRP A O 1
ATOM 1329 N N . ASP A 1 165 ? -3.002 4.435 -3.481 1.00 77.44 165 ASP A N 1
ATOM 1330 C CA . ASP A 1 165 ? -2.375 5.570 -4.159 1.00 77.44 165 ASP A CA 1
ATOM 1331 C C . ASP A 1 165 ? -1.848 6.596 -3.139 1.00 77.44 165 ASP A C 1
ATOM 1333 O O . ASP A 1 165 ? -2.395 7.690 -2.985 1.00 77.44 165 ASP A O 1
ATOM 1337 N N . TYR A 1 166 ? -0.787 6.224 -2.416 1.00 70.75 166 TYR A N 1
ATOM 1338 C CA . TYR A 1 166 ? -0.157 7.061 -1.383 1.00 70.75 166 TYR A CA 1
ATOM 1339 C C . TYR A 1 166 ? 0.431 8.372 -1.943 1.00 70.75 166 TYR A C 1
ATOM 1341 O O . TYR A 1 166 ? 0.534 9.354 -1.208 1.00 70.75 166 TYR A O 1
ATOM 1349 N N . ASP A 1 167 ? 0.779 8.418 -3.237 1.00 63.38 167 ASP A N 1
ATOM 1350 C CA . ASP A 1 167 ? 1.270 9.637 -3.890 1.00 63.38 167 ASP A CA 1
ATOM 1351 C C . ASP A 1 167 ? 0.218 10.746 -3.784 1.00 63.38 167 ASP A C 1
ATOM 1353 O O . ASP A 1 167 ? 0.520 11.846 -3.326 1.00 63.38 167 ASP A O 1
ATOM 1357 N N . PHE A 1 168 ? -1.042 10.450 -4.124 1.00 56.56 168 PHE A N 1
ATOM 1358 C CA . PHE A 1 168 ? -2.129 11.431 -4.083 1.00 56.56 168 PHE A CA 1
ATOM 1359 C C . PHE A 1 168 ? -2.413 11.965 -2.674 1.00 56.56 168 PHE A C 1
ATOM 1361 O O . PHE A 1 168 ? -2.708 13.152 -2.527 1.00 56.56 168 PHE A O 1
ATOM 1368 N N . LEU A 1 169 ? -2.292 11.118 -1.646 1.00 55.25 169 LEU A N 1
ATOM 1369 C CA . LEU A 1 169 ? -2.483 11.526 -0.249 1.00 55.25 169 LEU A CA 1
ATOM 1370 C C . LEU A 1 169 ? -1.440 12.563 0.191 1.00 55.25 169 LEU A C 1
ATOM 1372 O O . LEU A 1 169 ? -1.752 13.447 0.983 1.00 55.25 169 LEU A O 1
ATOM 1376 N N . SER A 1 170 ? -0.226 12.502 -0.366 1.00 54.16 170 SER A N 1
ATOM 1377 C CA . SER A 1 170 ? 0.840 13.454 -0.040 1.00 54.16 170 SER A CA 1
ATOM 1378 C C . SER A 1 170 ? 0.685 14.831 -0.705 1.00 54.16 170 SER A C 1
ATOM 1380 O O . SER A 1 170 ? 1.133 15.823 -0.141 1.00 54.16 170 SER A O 1
ATOM 1382 N N . TYR A 1 171 ? 0.006 14.929 -1.857 1.00 47.22 171 TYR A N 1
ATOM 1383 C CA . TYR A 1 171 ? -0.110 16.187 -2.615 1.00 47.22 171 TYR A CA 1
ATOM 1384 C C . TYR A 1 171 ? -1.120 17.194 -2.044 1.00 47.22 171 TYR A C 1
ATOM 1386 O O . TYR A 1 171 ? -1.041 18.377 -2.368 1.00 47.22 171 TYR A O 1
ATOM 1394 N N . ARG A 1 172 ? -2.071 16.772 -1.196 1.00 51.06 172 ARG A N 1
ATOM 1395 C CA . ARG A 1 172 ? -3.091 17.689 -0.645 1.00 51.06 172 ARG A CA 1
ATOM 1396 C C . ARG A 1 172 ? -2.533 18.697 0.372 1.00 51.06 172 ARG A C 1
ATOM 1398 O O . ARG A 1 172 ? -3.268 19.602 0.735 1.00 51.06 172 ARG A O 1
ATOM 140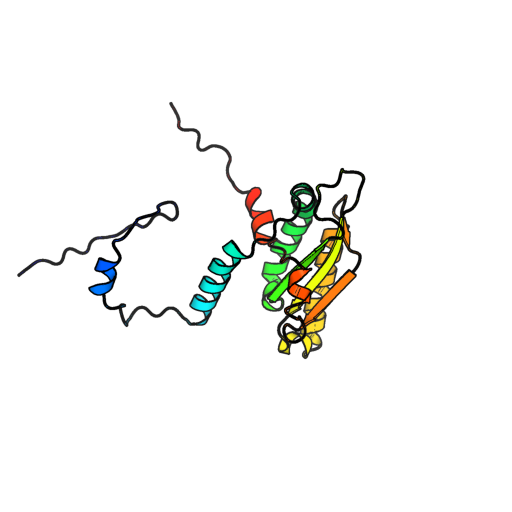5 N N . GLU A 1 173 ? -1.290 18.551 0.835 1.00 46.09 173 GLU A N 1
ATOM 1406 C CA . GLU A 1 173 ? -0.638 19.532 1.725 1.00 46.09 173 GLU A CA 1
ATOM 1407 C C . GLU A 1 173 ? 0.003 20.710 0.963 1.00 46.09 173 GLU A C 1
ATOM 1409 O O . GLU A 1 173 ? 0.133 21.786 1.532 1.00 46.09 173 GLU A O 1
ATOM 1414 N N . ASP A 1 174 ? 0.342 20.546 -0.324 1.00 42.56 174 ASP A N 1
ATOM 1415 C CA . ASP A 1 174 ? 1.117 21.529 -1.109 1.00 42.56 174 ASP A CA 1
ATOM 1416 C C . ASP A 1 174 ? 0.263 22.358 -2.085 1.00 42.56 174 ASP A C 1
ATOM 1418 O O . ASP A 1 174 ? 0.778 22.937 -3.042 1.00 42.56 174 ASP A O 1
ATOM 1422 N N . THR A 1 175 ? -1.056 22.431 -1.886 1.00 33.41 175 THR A N 1
ATOM 1423 C CA . THR A 1 175 ? -1.857 23.412 -2.633 1.00 33.41 175 THR A CA 1
ATOM 1424 C C . THR A 1 175 ? -1.791 24.731 -1.869 1.00 33.41 175 THR A C 1
ATOM 1426 O O . THR A 1 175 ? -2.400 24.800 -0.803 1.00 33.41 175 THR A O 1
ATOM 1429 N N . PRO A 1 176 ? -1.073 25.769 -2.346 1.00 36.16 176 PRO A N 1
ATOM 1430 C CA . PRO A 1 176 ? -1.218 27.093 -1.766 1.00 36.16 176 PRO A CA 1
ATOM 1431 C C . PRO A 1 176 ? -2.691 27.498 -1.870 1.00 36.16 176 PRO A C 1
ATOM 1433 O O . PRO A 1 176 ? -3.228 27.702 -2.960 1.00 36.16 176 PRO A O 1
ATOM 1436 N N . GLU A 1 177 ? -3.357 27.552 -0.719 1.00 42.81 177 GLU A N 1
ATOM 1437 C CA . GLU A 1 177 ? -4.592 28.302 -0.558 1.00 42.81 177 GLU A CA 1
ATOM 1438 C C . GLU A 1 177 ? -4.327 29.754 -0.981 1.00 42.81 177 GLU A C 1
ATOM 1440 O O . GLU A 1 177 ? -3.303 30.332 -0.631 1.00 42.81 177 GLU A O 1
ATOM 1445 N N . GLN A 1 178 ? -5.278 30.321 -1.730 1.00 36.59 178 GLN A N 1
ATOM 1446 C CA . GLN A 1 178 ? -5.345 31.705 -2.225 1.00 36.59 178 GLN A CA 1
ATOM 1447 C C . GLN A 1 178 ? -4.615 32.009 -3.546 1.00 36.59 178 GLN A C 1
ATOM 1449 O O . GLN A 1 178 ? -3.600 32.692 -3.605 1.00 36.59 178 GLN A O 1
ATOM 1454 N N . LEU A 1 179 ? -5.279 31.653 -4.648 1.00 39.12 179 LEU A N 1
ATOM 1455 C CA . LEU A 1 179 ? -5.491 32.610 -5.738 1.00 39.12 179 LEU A CA 1
ATOM 1456 C C . LEU A 1 179 ? -6.903 33.189 -5.568 1.00 39.12 179 LEU A C 1
ATOM 1458 O O . LEU A 1 179 ? -7.844 32.769 -6.239 1.00 39.12 179 LEU A O 1
ATOM 1462 N N . ALA A 1 180 ? -7.067 34.095 -4.605 1.00 37.34 180 ALA A N 1
ATOM 1463 C CA . ALA A 1 180 ? -8.171 35.044 -4.673 1.00 37.34 180 ALA A CA 1
ATOM 1464 C C . ALA A 1 180 ? -7.760 36.130 -5.686 1.00 37.34 180 ALA A C 1
ATOM 1466 O O . ALA A 1 180 ? -6.607 36.560 -5.641 1.00 37.34 180 ALA A O 1
ATOM 1467 N N . PRO A 1 181 ? -8.626 36.532 -6.629 1.00 39.97 181 PRO A N 1
ATOM 1468 C CA . PRO A 1 181 ? -8.339 37.681 -7.475 1.00 39.97 181 PRO A CA 1
ATOM 1469 C C . PRO A 1 181 ? -8.328 38.946 -6.607 1.00 39.97 181 PRO A C 1
ATOM 1471 O O . PRO A 1 181 ? -9.253 39.149 -5.822 1.00 39.97 181 PRO A O 1
ATOM 1474 N N . ASP A 1 182 ? -7.275 39.753 -6.731 1.00 42.06 182 ASP A N 1
ATOM 1475 C CA . ASP A 1 182 ? -7.247 41.110 -6.181 1.00 42.06 182 ASP A CA 1
ATOM 1476 C C . ASP A 1 182 ? -8.305 41.964 -6.908 1.00 42.06 182 ASP A C 1
ATOM 1478 O O . ASP A 1 182 ? -8.364 41.947 -8.144 1.00 42.06 182 ASP A O 1
ATOM 1482 N N . ASP A 1 183 ? -9.140 42.662 -6.130 1.00 46.00 183 ASP A N 1
ATOM 1483 C CA . ASP A 1 183 ? -10.095 43.689 -6.589 1.00 46.00 183 ASP A CA 1
ATOM 1484 C C . ASP A 1 183 ? -9.387 44.960 -7.102 1.00 46.00 183 ASP A C 1
ATOM 1486 O O . ASP A 1 183 ? -8.379 45.386 -6.485 1.00 46.00 183 ASP A O 1
#

Secondary structure (DSSP, 8-state):
------------TT------THHHHHPPP-TT----HHHHHHHHHHHHHTTS-----HHHHHHTHHHHHHHHHHHHHHGGG--EEEEEES--S---TTSPEEEEEEEEE-HHHHHSHHHHHHHHHHHHHHHHHHHTSTTEEEEEEEEEETTT--TTGGGT-EE--HHHHHHTTS--S--PPP-

Sequence (183 aa):
SVEGHDLLYSVSIIEKVRLDRQILLQGLPDRRIHIEATTIDLLARWAAKRYTRPAFPDEFNERCRPAAKRVSTRLKAKGHLITGLFLQLDSYEELPSEQDYRVILRGTALPETCDDPEQERVVLSFLADIEKALNDCVGIAVAEAALDSERDLSLYELRFVRRWDYDFLSYREDTPEQLAPDD

Radius of gyration: 21.88 Å; chains: 1; bounding box: 37×59×71 Å